Protein AF-A0A845X8A2-F1 (afdb_monomer_lite)

pLDDT: mean 71.6, std 13.45, range [38.12, 91.88]

Sequence (150 aa):
MSLTWPGAWEANNVANAMGTAIGSRVLSLRQALVLAGILEFVGAVFFSQRVVQHLASDITHAEQFADTPQVLALGMMAVLLASGIWIQMATLWGMPVSSTDAIVGTMESCALTLLNQRDLAKDNYSVSDSSCLSRVKNSAPRFKDDAELN

Secondary structure (DSSP, 8-state):
-----TTHHHHHHHHHHHHHHHHTTSS-HHHHHHHHHHHHHHHHHHHHHHHHHHHHHHTS-GGGGTT-HHHHHHHHHHHHHHHHHHHHHHHHTT----HHHHHHHHHHHHHHHHHHHHHHHHHHHHHHSSSHHHHHHHHS----------

Structure (mmCIF, N/CA/C/O backbone):
data_AF-A0A845X8A2-F1
#
_entry.id   AF-A0A845X8A2-F1
#
loop_
_atom_site.group_PDB
_atom_site.id
_atom_site.type_symbol
_atom_site.label_atom_id
_atom_site.label_alt_id
_atom_site.label_comp_id
_atom_site.label_asym_id
_atom_site.label_entity_id
_atom_site.label_seq_id
_atom_site.pdbx_PDB_ins_code
_atom_site.Cartn_x
_atom_site.Cartn_y
_atom_site.Cartn_z
_atom_site.occupancy
_atom_site.B_iso_or_equiv
_atom_site.auth_seq_id
_atom_site.auth_comp_id
_atom_site.auth_asym_id
_atom_site.auth_atom_id
_atom_site.pdbx_PDB_model_num
ATOM 1 N N . MET A 1 1 ? 36.961 -5.678 2.355 1.00 38.16 1 MET A N 1
ATOM 2 C CA . MET A 1 1 ? 36.075 -4.504 2.201 1.00 38.16 1 MET A CA 1
ATOM 3 C C . MET A 1 1 ? 35.435 -4.586 0.816 1.00 38.16 1 MET A C 1
ATOM 5 O O . MET A 1 1 ? 35.887 -3.937 -0.113 1.00 38.16 1 MET A O 1
ATOM 9 N N . SER A 1 2 ? 34.469 -5.492 0.643 1.00 38.12 2 SER A N 1
ATOM 10 C CA . SER A 1 2 ? 33.763 -5.720 -0.625 1.00 38.12 2 SER A CA 1
ATOM 11 C C . SER A 1 2 ? 32.385 -5.069 -0.540 1.00 38.12 2 SER A C 1
ATOM 13 O O . SER A 1 2 ? 31.451 -5.644 0.013 1.00 38.12 2 SER A O 1
ATOM 15 N N . LEU A 1 3 ? 32.294 -3.842 -1.052 1.00 49.69 3 LEU A N 1
ATOM 16 C CA . LEU A 1 3 ? 31.046 -3.132 -1.330 1.00 49.69 3 LEU A CA 1
ATOM 17 C C . LEU A 1 3 ? 30.336 -3.829 -2.500 1.00 49.69 3 LEU A C 1
ATOM 19 O O . LEU A 1 3 ? 30.477 -3.435 -3.655 1.00 49.69 3 LEU A O 1
ATOM 23 N N . THR A 1 4 ? 29.603 -4.903 -2.217 1.00 54.53 4 THR A N 1
ATOM 24 C CA . THR A 1 4 ? 28.633 -5.459 -3.164 1.00 54.53 4 THR A CA 1
ATOM 25 C C . THR A 1 4 ? 27.359 -4.631 -3.062 1.00 54.53 4 THR A C 1
ATOM 27 O O . THR A 1 4 ? 26.623 -4.701 -2.083 1.00 54.53 4 THR A O 1
ATOM 30 N N . TRP A 1 5 ? 27.174 -3.787 -4.068 1.00 49.78 5 TRP A N 1
ATOM 31 C CA . TRP A 1 5 ? 26.050 -2.885 -4.291 1.00 49.78 5 TRP A CA 1
ATOM 32 C C . TRP A 1 5 ? 24.689 -3.602 -4.123 1.00 49.78 5 TRP A C 1
ATOM 34 O O . TRP A 1 5 ? 24.434 -4.556 -4.861 1.00 49.78 5 TRP A O 1
ATOM 44 N N . PRO A 1 6 ? 23.797 -3.173 -3.205 1.00 55.53 6 PRO A N 1
ATOM 45 C CA . PRO A 1 6 ? 22.499 -3.830 -2.995 1.00 55.53 6 PRO A CA 1
ATOM 46 C C . PRO A 1 6 ? 21.512 -3.732 -4.176 1.00 55.53 6 PRO A C 1
ATOM 48 O O . PRO A 1 6 ? 20.533 -4.465 -4.204 1.00 55.53 6 PRO A O 1
ATOM 51 N N . GLY A 1 7 ? 21.754 -2.874 -5.175 1.00 56.84 7 GLY A N 1
ATOM 52 C CA . GLY A 1 7 ? 20.785 -2.586 -6.248 1.00 56.84 7 GLY A CA 1
ATOM 53 C C . GLY A 1 7 ? 20.919 -3.401 -7.544 1.00 56.84 7 GLY A C 1
ATOM 54 O O . GLY A 1 7 ? 20.165 -3.174 -8.487 1.00 56.84 7 GLY A O 1
ATOM 55 N N . ALA A 1 8 ? 21.886 -4.318 -7.654 1.00 55.31 8 ALA A N 1
ATOM 56 C CA . ALA A 1 8 ? 22.187 -4.961 -8.941 1.00 55.31 8 ALA A CA 1
ATOM 57 C C . ALA A 1 8 ? 21.123 -5.978 -9.407 1.00 55.31 8 ALA A C 1
ATOM 59 O O . ALA A 1 8 ? 20.979 -6.209 -10.607 1.00 55.31 8 ALA A O 1
ATOM 60 N N . TRP A 1 9 ? 20.376 -6.581 -8.480 1.00 55.69 9 TRP A N 1
ATOM 61 C CA . TRP A 1 9 ? 19.442 -7.670 -8.785 1.00 55.69 9 TRP A CA 1
ATOM 62 C C . TRP A 1 9 ? 18.116 -7.155 -9.364 1.00 55.69 9 TRP A C 1
ATOM 64 O O . TRP A 1 9 ? 17.634 -7.692 -10.357 1.00 55.69 9 TRP A O 1
ATOM 74 N N . GLU A 1 10 ? 17.573 -6.057 -8.831 1.00 55.06 10 GLU A N 1
ATOM 75 C CA . GLU A 1 10 ? 16.344 -5.444 -9.362 1.00 55.06 10 GLU A CA 1
ATOM 76 C C . GLU A 1 10 ? 16.552 -4.843 -10.758 1.00 55.06 10 GLU A C 1
ATOM 78 O O . GLU A 1 10 ? 15.725 -5.034 -11.653 1.00 55.06 10 GLU A O 1
ATOM 83 N N . ALA A 1 11 ? 17.697 -4.189 -10.983 1.00 55.34 11 ALA A N 1
ATOM 84 C CA . ALA A 1 11 ? 18.048 -3.651 -12.296 1.00 55.34 11 ALA A CA 1
ATOM 85 C C . ALA A 1 11 ? 18.214 -4.759 -13.353 1.00 55.34 11 ALA A C 1
ATOM 87 O O . ALA A 1 11 ? 17.850 -4.560 -14.513 1.00 55.34 11 ALA A O 1
ATOM 88 N N . ASN A 1 12 ? 18.726 -5.932 -12.961 1.00 61.50 12 ASN A N 1
ATOM 89 C CA . ASN A 1 12 ? 18.895 -7.081 -13.852 1.00 61.50 12 ASN A CA 1
ATOM 90 C C . ASN A 1 12 ? 17.540 -7.640 -14.315 1.00 61.50 12 ASN A C 1
ATOM 92 O O . ASN A 1 12 ? 17.335 -7.829 -15.514 1.00 61.50 12 ASN A O 1
ATOM 96 N N . ASN A 1 13 ? 16.582 -7.811 -13.398 1.00 65.81 13 ASN A N 1
ATOM 97 C CA . ASN A 1 13 ? 15.265 -8.359 -13.730 1.00 65.81 13 ASN A CA 1
ATOM 98 C C . ASN A 1 13 ? 14.468 -7.435 -14.668 1.00 65.81 13 ASN A C 1
ATOM 100 O O . ASN A 1 13 ? 13.875 -7.908 -15.640 1.00 65.81 13 ASN A O 1
ATOM 104 N N . VAL A 1 14 ? 14.504 -6.119 -14.432 1.00 54.69 14 VAL A N 1
ATOM 105 C CA . VAL A 1 14 ? 13.846 -5.124 -15.300 1.00 54.69 14 VAL A CA 1
ATOM 106 C C . VAL A 1 14 ? 14.537 -5.029 -16.667 1.00 54.69 14 VAL A C 1
ATOM 108 O O . VAL A 1 14 ? 13.860 -4.976 -17.699 1.00 54.69 14 VAL A O 1
ATOM 111 N N . ALA A 1 15 ? 15.874 -5.078 -16.707 1.00 61.72 15 ALA A N 1
ATOM 112 C CA . ALA A 1 15 ? 16.633 -5.085 -17.958 1.00 61.72 15 ALA A CA 1
ATOM 113 C C . ALA A 1 15 ? 16.406 -6.366 -18.778 1.00 61.72 15 ALA A C 1
ATOM 115 O O . ALA A 1 15 ? 16.337 -6.295 -20.003 1.00 61.72 15 ALA A O 1
ATOM 116 N N . ASN A 1 16 ? 16.237 -7.521 -18.133 1.00 67.88 16 ASN A N 1
ATOM 117 C CA . ASN A 1 16 ? 15.946 -8.785 -18.811 1.00 67.88 16 ASN A CA 1
ATOM 118 C C . ASN A 1 16 ? 14.508 -8.825 -19.370 1.00 67.88 16 ASN A C 1
ATOM 120 O O . ASN A 1 16 ? 14.288 -9.324 -20.472 1.00 67.88 16 ASN A O 1
ATOM 124 N N . ALA A 1 17 ? 13.532 -8.247 -18.656 1.00 66.19 17 ALA A N 1
ATOM 125 C CA . ALA A 1 17 ? 12.126 -8.236 -19.074 1.00 66.19 17 ALA A CA 1
ATOM 126 C C . ALA A 1 17 ? 11.791 -7.173 -20.143 1.00 66.19 17 ALA A C 1
ATOM 128 O O . ALA A 1 17 ? 10.965 -7.430 -21.016 1.00 66.19 17 ALA A O 1
ATOM 129 N N . MET A 1 18 ? 12.419 -5.989 -20.105 1.00 62.28 18 MET A N 1
ATOM 130 C CA . MET A 1 18 ? 12.134 -4.887 -21.048 1.00 62.28 18 MET A CA 1
ATOM 131 C C . MET A 1 18 ? 13.284 -4.547 -22.011 1.00 62.28 18 MET A C 1
ATOM 133 O O . MET A 1 18 ? 13.099 -3.760 -22.945 1.00 62.28 18 MET A O 1
ATOM 137 N N . GLY A 1 19 ? 14.464 -5.152 -21.848 1.00 60.56 19 GLY A N 1
ATOM 138 C CA . GLY A 1 19 ? 15.648 -4.855 -22.661 1.00 60.56 19 GLY A CA 1
ATOM 139 C C . GLY A 1 19 ? 15.512 -5.226 -24.137 1.00 60.56 19 GLY A C 1
ATOM 140 O O . GLY A 1 19 ? 16.072 -4.537 -24.985 1.00 60.56 19 GLY A O 1
ATOM 141 N N . THR A 1 20 ? 14.722 -6.243 -24.484 1.00 67.75 20 THR A N 1
ATOM 142 C CA . THR A 1 20 ? 14.472 -6.628 -25.887 1.00 67.75 20 THR A CA 1
ATOM 143 C C . THR A 1 20 ? 13.542 -5.646 -26.609 1.00 67.75 20 THR A C 1
ATOM 145 O O . THR A 1 20 ? 13.778 -5.328 -27.776 1.00 67.75 20 THR A O 1
ATOM 148 N N . ALA A 1 21 ? 12.531 -5.097 -25.926 1.00 60.56 21 ALA A N 1
ATOM 149 C CA . ALA A 1 21 ? 11.581 -4.137 -26.504 1.00 60.56 21 ALA A CA 1
ATOM 150 C C . ALA A 1 21 ? 12.185 -2.730 -26.686 1.00 60.56 21 ALA A C 1
ATOM 152 O O . ALA A 1 21 ? 11.924 -2.064 -27.689 1.00 60.56 21 ALA A O 1
ATOM 153 N N . ILE A 1 22 ? 13.033 -2.296 -25.746 1.00 65.25 22 ILE A N 1
ATOM 154 C CA . ILE A 1 22 ? 13.699 -0.982 -25.790 1.00 65.25 22 ILE A CA 1
ATOM 155 C C . ILE A 1 22 ? 15.012 -1.066 -26.597 1.00 65.25 22 ILE A C 1
ATOM 157 O O . ILE A 1 22 ? 15.342 -0.158 -27.361 1.00 65.25 22 ILE A O 1
ATOM 161 N N . GLY A 1 23 ? 15.744 -2.182 -26.493 1.00 62.38 23 GLY A N 1
ATOM 162 C CA . GLY A 1 23 ? 17.017 -2.419 -27.186 1.00 62.38 23 GLY A CA 1
ATOM 163 C C . GLY A 1 23 ? 16.883 -2.684 -28.688 1.00 62.38 23 GLY A C 1
ATOM 164 O O . GLY A 1 23 ? 17.784 -2.335 -29.447 1.00 62.38 23 GLY A O 1
ATOM 165 N N . SER A 1 24 ? 15.739 -3.204 -29.148 1.00 73.19 24 SER A N 1
ATOM 166 C CA . SER A 1 24 ? 15.424 -3.338 -30.583 1.00 73.19 24 SER A CA 1
ATOM 167 C C . SER A 1 24 ? 15.013 -2.018 -31.253 1.00 73.19 24 SER A C 1
ATOM 169 O O . SER A 1 24 ? 14.744 -2.006 -32.453 1.00 73.19 24 SER A O 1
ATOM 171 N N . ARG A 1 25 ? 14.954 -0.902 -30.502 1.00 59.53 25 ARG A N 1
ATOM 172 C CA . ARG A 1 25 ? 14.421 0.407 -30.940 1.00 59.53 25 ARG A CA 1
ATOM 173 C C . ARG A 1 25 ? 12.983 0.356 -31.479 1.00 59.53 25 ARG A C 1
ATOM 175 O O . ARG A 1 25 ? 12.547 1.314 -32.111 1.00 59.53 25 ARG A O 1
ATOM 182 N N . VAL A 1 26 ? 12.236 -0.718 -31.213 1.00 70.00 26 VAL A N 1
ATOM 183 C CA . VAL A 1 26 ? 10.816 -0.832 -31.582 1.00 70.00 26 VAL A CA 1
ATOM 184 C C . VAL A 1 26 ? 9.965 0.179 -30.802 1.00 70.00 26 VAL A C 1
ATOM 186 O O . VAL A 1 26 ? 9.001 0.711 -31.346 1.00 70.00 26 VAL A O 1
ATOM 189 N N . LEU A 1 27 ? 10.354 0.500 -29.561 1.00 62.81 27 LEU A N 1
ATOM 190 C CA . LEU A 1 27 ? 9.734 1.533 -28.725 1.00 62.81 27 LEU A CA 1
ATOM 191 C C . LEU A 1 27 ? 10.789 2.490 -28.154 1.00 62.81 27 LEU A C 1
ATOM 193 O O . LEU A 1 27 ? 11.803 2.068 -27.597 1.00 62.81 27 LEU A O 1
ATOM 197 N N . SER A 1 28 ? 10.541 3.799 -28.260 1.00 76.25 28 SER A N 1
ATOM 198 C CA . SER A 1 28 ? 11.369 4.826 -27.611 1.00 76.25 28 SER A CA 1
ATOM 199 C C . SER A 1 28 ? 11.150 4.823 -26.092 1.00 76.25 28 SER A C 1
ATOM 201 O O . SER A 1 28 ? 10.051 4.531 -25.625 1.00 76.25 28 SER A O 1
ATOM 203 N N . LEU A 1 29 ? 12.162 5.218 -25.306 1.00 75.38 29 LEU A N 1
ATOM 204 C CA . LEU A 1 29 ? 12.086 5.281 -23.835 1.00 75.38 29 LEU A CA 1
ATOM 205 C C . LEU A 1 29 ? 10.864 6.076 -23.338 1.00 75.38 29 LEU A C 1
ATOM 207 O O . LEU A 1 29 ? 10.222 5.702 -22.361 1.00 75.38 29 LEU A O 1
ATOM 211 N N . ARG A 1 30 ? 10.504 7.154 -24.048 1.00 77.81 30 ARG A N 1
ATOM 212 C CA . ARG A 1 30 ? 9.329 7.975 -23.716 1.00 77.81 30 ARG A CA 1
ATOM 213 C C . ARG A 1 30 ? 8.019 7.239 -23.993 1.00 77.81 30 ARG A C 1
ATOM 215 O O . ARG A 1 30 ? 7.078 7.373 -23.223 1.00 77.81 30 ARG A O 1
ATOM 222 N N . GLN A 1 31 ? 7.959 6.457 -25.071 1.00 80.88 31 GLN A N 1
ATOM 223 C CA . GLN A 1 31 ? 6.776 5.662 -25.410 1.00 80.88 31 GLN A CA 1
ATOM 224 C C . GLN A 1 31 ? 6.614 4.475 -24.459 1.00 80.88 31 GLN A C 1
ATOM 226 O O . GLN A 1 31 ? 5.498 4.190 -24.037 1.00 80.88 31 GLN A O 1
ATOM 231 N N . ALA A 1 32 ? 7.722 3.834 -24.077 1.00 79.38 32 ALA A N 1
ATOM 232 C CA . ALA A 1 32 ? 7.725 2.759 -23.094 1.00 79.38 32 ALA A CA 1
ATOM 233 C C . ALA A 1 32 ? 7.207 3.239 -21.728 1.00 79.38 32 ALA A C 1
ATOM 235 O O . ALA A 1 32 ? 6.371 2.563 -21.142 1.00 79.38 32 ALA A O 1
ATOM 236 N N . LEU A 1 33 ? 7.613 4.431 -21.264 1.00 81.44 33 LEU A N 1
ATOM 237 C CA . LEU A 1 33 ? 7.103 5.014 -20.013 1.00 81.44 33 LEU A CA 1
ATOM 238 C C . LEU A 1 33 ? 5.594 5.288 -20.058 1.00 81.44 33 LEU A C 1
ATOM 240 O O . LEU A 1 33 ? 4.881 4.978 -19.108 1.00 81.44 33 LEU A O 1
ATOM 244 N N . VAL A 1 34 ? 5.104 5.869 -21.159 1.00 85.50 34 VAL A N 1
ATOM 245 C CA . VAL A 1 34 ? 3.672 6.174 -21.321 1.00 85.50 34 VAL A CA 1
ATOM 246 C C . VAL A 1 34 ? 2.851 4.887 -21.382 1.00 85.50 34 VAL A C 1
ATOM 248 O O . VAL A 1 34 ? 1.818 4.789 -20.725 1.00 85.50 34 VAL A O 1
ATOM 251 N N . LEU A 1 35 ? 3.322 3.882 -22.125 1.00 84.00 35 LEU A N 1
ATOM 252 C CA . LEU A 1 35 ? 2.651 2.590 -22.223 1.00 84.00 35 LEU A CA 1
ATOM 253 C C . LEU A 1 35 ? 2.659 1.847 -20.883 1.00 84.00 35 LEU A C 1
ATOM 255 O O . LEU A 1 35 ? 1.622 1.320 -20.493 1.00 84.00 35 LEU A O 1
ATOM 259 N N . ALA A 1 36 ? 3.787 1.853 -20.165 1.00 83.00 36 ALA A N 1
ATOM 260 C CA . ALA A 1 36 ? 3.893 1.288 -18.824 1.00 83.00 36 ALA A CA 1
ATOM 261 C C . ALA A 1 36 ? 2.914 1.964 -17.859 1.00 83.00 36 ALA A C 1
ATOM 263 O O . ALA A 1 36 ? 2.178 1.267 -17.177 1.00 83.00 36 ALA A O 1
ATOM 264 N N . GLY A 1 37 ? 2.817 3.298 -17.868 1.00 84.06 37 GLY A N 1
ATOM 265 C CA . GLY A 1 37 ? 1.855 4.020 -17.031 1.00 84.06 37 GLY A CA 1
ATOM 266 C C . GLY A 1 37 ? 0.395 3.661 -17.330 1.00 84.06 37 GLY A C 1
ATOM 267 O O . GLY A 1 37 ? -0.396 3.486 -16.406 1.00 84.06 37 GLY A O 1
ATOM 268 N N . ILE A 1 38 ? 0.031 3.498 -18.608 1.00 89.81 38 ILE A N 1
ATOM 269 C CA . ILE A 1 38 ? -1.320 3.055 -18.993 1.00 89.81 38 ILE A CA 1
ATOM 270 C C . ILE A 1 38 ? -1.566 1.620 -18.522 1.00 89.81 38 ILE A C 1
ATOM 272 O O . ILE A 1 38 ? -2.621 1.339 -17.959 1.00 89.81 38 ILE A O 1
ATOM 276 N N . LEU A 1 39 ? -0.607 0.716 -18.736 1.00 86.38 39 LEU A N 1
ATOM 277 C CA . LEU A 1 39 ? -0.733 -0.685 -18.337 1.00 86.38 39 LEU A CA 1
ATOM 278 C C . LEU A 1 39 ? -0.838 -0.833 -16.813 1.00 86.38 39 LEU A C 1
ATOM 280 O O . LEU A 1 39 ? -1.671 -1.598 -16.337 1.00 86.38 39 LEU A O 1
ATOM 284 N N . GLU A 1 40 ? -0.045 -0.062 -16.068 1.00 85.44 40 GLU A N 1
ATOM 285 C CA . GLU A 1 40 ? -0.054 0.007 -14.604 1.00 85.44 40 GLU A CA 1
ATOM 286 C C . GLU A 1 40 ? -1.410 0.506 -14.093 1.00 85.44 40 GLU A C 1
ATOM 288 O O . GLU A 1 40 ? -2.018 -0.101 -13.214 1.00 85.44 40 GLU A O 1
ATOM 293 N N . PHE A 1 41 ? -1.935 1.579 -14.694 1.00 88.00 41 PHE A N 1
ATOM 294 C CA . PHE A 1 41 ? -3.234 2.137 -14.329 1.00 88.00 41 PHE A CA 1
ATOM 295 C C . PHE A 1 41 ? -4.377 1.158 -14.612 1.00 88.00 41 PHE A C 1
ATOM 297 O O . PHE A 1 41 ? -5.234 0.930 -13.758 1.00 88.00 41 PHE A O 1
ATOM 304 N N . VAL A 1 42 ? -4.374 0.539 -15.795 1.00 91.31 42 VAL A N 1
ATOM 305 C CA . VAL A 1 42 ? -5.348 -0.496 -16.160 1.00 91.31 42 VAL A CA 1
ATOM 306 C C . VAL A 1 42 ? -5.239 -1.671 -15.184 1.00 91.31 42 VAL A C 1
ATOM 308 O O . VAL A 1 42 ? -6.246 -2.090 -14.616 1.00 91.31 42 VAL A O 1
ATOM 311 N N . GLY A 1 43 ? -4.028 -2.152 -14.900 1.00 83.69 43 GLY A N 1
ATOM 312 C CA . GLY A 1 43 ? -3.784 -3.203 -13.914 1.00 83.69 43 GLY A CA 1
ATOM 313 C C . GLY A 1 43 ? -4.356 -2.859 -12.537 1.00 83.69 43 GLY A C 1
ATOM 314 O O . GLY A 1 43 ? -5.119 -3.642 -11.973 1.00 83.69 43 GLY A O 1
ATOM 315 N N . ALA A 1 44 ? -4.081 -1.661 -12.026 1.00 84.12 44 ALA A N 1
ATOM 316 C CA . ALA A 1 44 ? -4.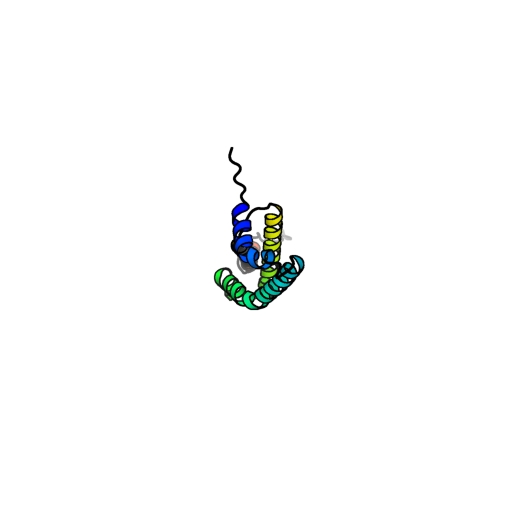586 -1.209 -10.733 1.00 84.12 44 ALA A CA 1
ATOM 317 C C . ALA A 1 44 ? -6.124 -1.160 -10.686 1.00 84.12 44 ALA A C 1
ATOM 319 O O . ALA A 1 44 ? -6.731 -1.630 -9.720 1.00 84.12 44 ALA A O 1
ATOM 320 N N . VAL A 1 45 ? -6.781 -0.657 -11.736 1.00 87.38 45 VAL A N 1
ATOM 321 C CA . VAL A 1 45 ? -8.251 -0.572 -11.784 1.00 87.38 45 VAL A CA 1
ATOM 322 C C . VAL A 1 45 ? -8.895 -1.961 -11.816 1.00 87.38 45 VAL A C 1
ATOM 324 O O . VAL A 1 45 ? -9.868 -2.194 -11.102 1.00 87.38 45 VAL A O 1
ATOM 327 N N . PHE A 1 46 ? -8.347 -2.902 -12.590 1.00 86.75 46 PHE A N 1
ATOM 328 C CA . PHE A 1 46 ? -8.938 -4.238 -12.739 1.00 86.75 46 PHE A CA 1
ATOM 329 C C . PHE A 1 46 ? -8.576 -5.214 -11.606 1.00 86.75 46 PHE A C 1
ATOM 331 O O . PHE A 1 46 ? -9.398 -6.061 -11.250 1.00 86.75 46 PHE A O 1
ATOM 338 N N . PHE A 1 47 ? -7.374 -5.123 -11.029 1.00 82.75 47 PHE A N 1
ATOM 339 C CA . PHE A 1 47 ? -6.879 -6.094 -10.041 1.00 82.75 47 PHE A CA 1
ATOM 340 C C . PHE A 1 47 ? -6.987 -5.633 -8.579 1.00 82.75 47 PHE A C 1
ATOM 342 O O . PHE A 1 47 ? -6.900 -6.475 -7.683 1.00 82.75 47 PHE A O 1
ATOM 349 N N . SER A 1 48 ? -7.243 -4.347 -8.306 1.00 79.75 48 SER A N 1
ATOM 350 C CA . SER A 1 48 ? -7.322 -3.821 -6.928 1.00 79.75 48 SER A CA 1
ATOM 351 C C . SER A 1 48 ? -8.388 -4.502 -6.068 1.00 79.75 48 SER A C 1
ATOM 353 O O . SER A 1 48 ? -8.138 -4.777 -4.896 1.00 79.75 48 SER A O 1
ATOM 355 N N . GLN A 1 49 ? -9.555 -4.830 -6.635 1.00 80.25 49 GLN A N 1
ATOM 356 C CA . GLN A 1 49 ? -10.688 -5.353 -5.863 1.00 80.25 49 GLN A CA 1
ATOM 357 C C . GLN A 1 49 ? -10.357 -6.641 -5.099 1.00 80.25 49 GLN A C 1
ATOM 359 O O . GLN A 1 49 ? -10.707 -6.756 -3.928 1.00 80.25 49 GLN A O 1
ATOM 364 N N . ARG A 1 50 ? -9.658 -7.598 -5.725 1.00 81.25 50 ARG A N 1
ATOM 365 C CA . ARG A 1 50 ? -9.337 -8.888 -5.084 1.00 81.25 50 ARG A CA 1
ATOM 366 C C . ARG A 1 50 ? -8.304 -8.735 -3.974 1.00 81.25 50 ARG A C 1
ATOM 368 O O . ARG A 1 50 ? -8.438 -9.359 -2.930 1.00 81.25 50 ARG A O 1
ATOM 375 N N . VAL A 1 51 ? -7.292 -7.895 -4.192 1.00 78.31 51 VAL A N 1
ATOM 376 C CA . VAL A 1 51 ? -6.230 -7.658 -3.204 1.00 78.31 51 VAL A CA 1
ATOM 377 C C . VAL A 1 51 ? -6.802 -6.952 -1.978 1.00 78.31 51 VAL A C 1
ATOM 379 O O . VAL A 1 51 ? -6.563 -7.383 -0.856 1.00 78.31 51 VAL A O 1
ATOM 382 N N . VAL A 1 52 ? -7.631 -5.926 -2.184 1.00 76.56 52 VAL A N 1
ATOM 383 C CA . VAL A 1 52 ? -8.281 -5.201 -1.083 1.00 76.56 52 VAL A CA 1
ATOM 384 C C . VAL A 1 52 ? -9.246 -6.106 -0.317 1.00 76.56 52 VAL A C 1
ATOM 386 O O . VAL A 1 52 ? -9.267 -6.050 0.907 1.00 76.56 52 VAL A O 1
ATOM 389 N N . GLN A 1 53 ? -10.006 -6.968 -1.002 1.00 76.31 53 GLN A N 1
ATOM 390 C CA . GLN A 1 53 ? -10.902 -7.926 -0.344 1.00 76.31 53 GLN A CA 1
ATOM 391 C C . GLN A 1 53 ? -10.142 -8.916 0.541 1.00 76.31 53 GLN A C 1
ATOM 393 O O . GLN A 1 53 ? -10.555 -9.121 1.678 1.00 76.31 53 GLN A O 1
ATOM 398 N N . HIS A 1 54 ? -9.029 -9.475 0.058 1.00 76.25 54 HIS A N 1
ATOM 399 C CA . HIS A 1 54 ? -8.210 -10.395 0.849 1.00 76.25 54 HIS A CA 1
ATOM 400 C C . HIS A 1 54 ? -7.562 -9.713 2.058 1.00 76.25 54 HIS A C 1
ATOM 402 O O . HIS A 1 54 ? -7.623 -10.246 3.161 1.00 76.25 54 HIS A O 1
ATOM 408 N N . LEU A 1 55 ? -7.014 -8.507 1.883 1.00 75.56 55 LEU A N 1
ATOM 409 C CA . LEU A 1 55 ? -6.423 -7.743 2.988 1.00 75.56 55 LEU A CA 1
ATOM 410 C C . LEU A 1 55 ? -7.475 -7.349 4.036 1.00 75.56 55 LEU A C 1
ATOM 412 O O . LEU A 1 55 ? -7.237 -7.467 5.238 1.00 75.56 55 LEU A O 1
ATOM 416 N N . ALA A 1 56 ? -8.657 -6.915 3.588 1.00 69.50 56 ALA A N 1
ATOM 417 C CA . ALA A 1 56 ? -9.751 -6.518 4.468 1.00 69.50 56 ALA A CA 1
ATOM 418 C C . ALA A 1 56 ? -10.366 -7.698 5.230 1.00 69.50 56 ALA A C 1
ATOM 420 O O . ALA A 1 56 ? -10.802 -7.498 6.360 1.00 69.50 56 ALA A O 1
ATOM 421 N N . SER A 1 57 ? -10.409 -8.901 4.645 1.00 69.94 57 SER A N 1
ATOM 422 C CA . SER A 1 57 ? -10.951 -10.087 5.317 1.00 69.94 57 SER A CA 1
ATOM 423 C C . SER A 1 57 ? -9.980 -10.729 6.307 1.00 69.94 57 SER A C 1
ATOM 425 O O . SER A 1 57 ? -10.432 -11.215 7.338 1.00 69.94 57 SER A O 1
ATOM 427 N N . ASP A 1 58 ? -8.674 -10.746 6.008 1.00 68.44 58 ASP A N 1
ATOM 428 C CA . ASP A 1 58 ? -7.682 -11.441 6.848 1.00 68.44 58 ASP A CA 1
ATOM 429 C C . ASP A 1 58 ? -7.302 -10.651 8.107 1.00 68.44 58 ASP A C 1
ATOM 431 O O . ASP A 1 58 ? -7.120 -11.234 9.175 1.00 68.44 58 AS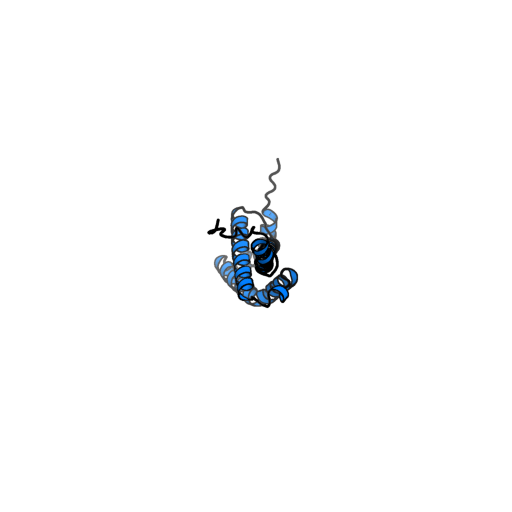P A O 1
ATOM 435 N N . ILE A 1 59 ? -7.162 -9.325 8.002 1.00 66.12 59 ILE A N 1
ATOM 436 C CA . ILE A 1 59 ? -6.516 -8.526 9.060 1.00 66.12 59 ILE A CA 1
ATOM 437 C C . ILE A 1 59 ? -7.551 -7.850 9.962 1.00 66.12 59 ILE A C 1
ATOM 439 O O . ILE A 1 59 ? -7.422 -7.824 11.186 1.00 66.12 59 ILE A O 1
ATOM 443 N N . THR A 1 60 ? -8.617 -7.319 9.371 1.00 62.19 60 THR A N 1
ATOM 444 C CA . THR A 1 60 ? -9.744 -6.763 10.117 1.00 62.19 60 THR A CA 1
ATOM 445 C C . THR A 1 60 ? -10.855 -7.794 10.118 1.00 62.19 60 THR A C 1
ATOM 447 O O . THR A 1 60 ? -11.399 -8.092 9.064 1.00 62.19 60 THR A O 1
ATOM 450 N N . HIS A 1 61 ? -11.242 -8.328 11.280 1.00 63.38 61 HIS A N 1
ATOM 451 C CA . HIS A 1 61 ? -12.503 -9.066 11.386 1.00 63.38 61 HIS A CA 1
ATOM 452 C C . HIS A 1 61 ? -13.630 -8.071 11.074 1.00 63.38 61 HIS A C 1
ATOM 454 O O . HIS A 1 61 ? -14.127 -7.392 11.971 1.00 63.38 61 HIS A O 1
ATOM 460 N N . ALA A 1 62 ? -13.961 -7.911 9.789 1.00 58.44 62 ALA A N 1
ATOM 461 C CA . ALA A 1 62 ? -14.802 -6.834 9.272 1.00 58.44 62 ALA A CA 1
ATOM 462 C C . ALA A 1 62 ? -16.196 -6.835 9.917 1.00 58.44 62 ALA A C 1
ATOM 464 O O . ALA A 1 62 ? -16.821 -5.785 10.048 1.00 58.44 62 ALA A O 1
ATOM 465 N N . GLU A 1 63 ? -16.634 -7.994 10.418 1.00 62.44 63 GLU A N 1
ATOM 466 C CA . GLU A 1 63 ? -17.855 -8.150 11.208 1.00 62.44 63 GLU A CA 1
ATOM 467 C C . GLU A 1 63 ? -17.860 -7.301 12.490 1.00 62.44 63 GLU A C 1
ATOM 469 O O . GLU A 1 63 ? -18.902 -6.794 12.891 1.00 62.44 63 GLU A O 1
ATOM 474 N N . GLN A 1 64 ? -16.698 -7.059 13.106 1.00 62.28 64 GLN A N 1
ATOM 475 C CA . GLN A 1 64 ? -16.579 -6.250 14.327 1.00 62.28 64 GLN A CA 1
ATOM 476 C C . GLN A 1 64 ? -16.717 -4.737 14.071 1.00 62.28 64 GLN A C 1
ATOM 478 O O . GLN A 1 64 ? -16.884 -3.963 15.019 1.00 62.28 64 GLN A O 1
ATOM 483 N N . PHE A 1 65 ? -16.652 -4.315 12.803 1.00 62.03 65 PHE A N 1
ATOM 484 C CA . PHE A 1 65 ? -16.774 -2.923 12.357 1.00 62.03 65 PHE A CA 1
ATOM 485 C C . PHE A 1 65 ? -18.035 -2.674 11.511 1.00 62.03 65 PHE A C 1
ATOM 487 O O . PHE A 1 65 ? -18.189 -1.585 10.955 1.00 62.03 65 PHE A O 1
ATOM 494 N N . ALA A 1 66 ? -18.956 -3.644 11.441 1.00 62.34 66 ALA A N 1
ATOM 495 C CA . ALA A 1 66 ? -20.201 -3.537 10.678 1.00 62.34 66 ALA A CA 1
ATOM 496 C C . ALA A 1 66 ? -21.082 -2.350 11.121 1.00 62.34 66 ALA A C 1
ATOM 498 O O . ALA A 1 66 ? -21.753 -1.739 10.292 1.00 62.34 66 ALA A O 1
ATOM 499 N N . ASP A 1 67 ? -21.021 -1.980 12.405 1.00 66.94 67 ASP A N 1
ATOM 500 C CA . ASP A 1 67 ? -21.797 -0.870 12.972 1.00 66.94 67 ASP A CA 1
ATOM 501 C C . ASP A 1 67 ? -21.242 0.523 12.608 1.00 66.94 67 ASP A C 1
ATOM 503 O O . ASP A 1 67 ? -21.964 1.516 12.690 1.00 66.94 67 ASP A O 1
ATOM 507 N N . THR A 1 68 ? -19.964 0.632 12.214 1.00 70.50 68 THR A N 1
ATOM 508 C CA . THR A 1 68 ? -19.289 1.921 11.952 1.00 70.50 68 THR A CA 1
ATOM 509 C C . THR A 1 68 ? -18.420 1.899 10.684 1.00 70.50 68 THR A C 1
ATOM 511 O O . THR A 1 68 ? -17.206 2.138 10.731 1.00 70.50 68 THR A O 1
ATOM 514 N N . PRO A 1 69 ? -19.027 1.708 9.496 1.00 73.94 69 PRO A N 1
ATOM 515 C CA . PRO A 1 69 ? -18.291 1.588 8.235 1.00 73.94 69 PRO A CA 1
ATOM 516 C C . PRO A 1 69 ? -17.493 2.850 7.865 1.00 73.94 69 PRO A C 1
ATOM 518 O O . PRO A 1 69 ? -16.480 2.755 7.172 1.00 73.94 69 PRO A O 1
ATOM 521 N N . GLN A 1 70 ? -17.896 4.038 8.341 1.00 78.31 70 GLN A N 1
ATOM 522 C CA . GLN A 1 70 ? -17.166 5.280 8.053 1.00 78.31 70 GLN A CA 1
ATOM 523 C C . GLN A 1 70 ? -15.777 5.312 8.708 1.00 78.31 70 GLN A C 1
ATOM 525 O O . GLN A 1 70 ? -14.833 5.837 8.118 1.00 78.31 70 GLN A O 1
ATOM 530 N N . VAL A 1 71 ? -15.638 4.738 9.908 1.00 78.75 71 VAL A N 1
ATOM 531 C CA . VAL A 1 71 ? -14.362 4.707 10.641 1.00 78.75 71 VAL A CA 1
ATOM 532 C C . VAL A 1 71 ? -13.389 3.746 9.961 1.00 78.75 71 VAL A C 1
ATOM 534 O O . VAL A 1 71 ? -12.216 4.077 9.793 1.00 78.75 71 VAL A O 1
ATOM 537 N N . LEU A 1 72 ? -13.892 2.600 9.489 1.00 78.25 72 LEU A N 1
ATOM 538 C CA . LEU A 1 72 ? -13.114 1.644 8.701 1.00 78.25 72 LEU A CA 1
ATOM 539 C C . LEU A 1 72 ? -12.608 2.283 7.398 1.00 78.25 72 LEU A C 1
ATOM 541 O O . LEU A 1 72 ? -11.423 2.190 7.090 1.00 78.25 72 LEU A O 1
ATOM 545 N N . ALA A 1 73 ? -13.477 2.976 6.656 1.00 82.50 73 ALA A N 1
ATOM 546 C CA . ALA A 1 73 ? -13.101 3.628 5.401 1.00 82.50 73 ALA A CA 1
ATOM 547 C C . ALA A 1 73 ? -12.013 4.698 5.602 1.00 82.50 73 ALA A C 1
ATOM 549 O O . ALA A 1 73 ? -11.046 4.751 4.839 1.00 82.50 73 ALA A O 1
ATOM 550 N N . LEU A 1 74 ? -12.130 5.515 6.655 1.00 84.50 74 LEU A N 1
ATOM 551 C CA . LEU A 1 74 ? -11.108 6.504 7.003 1.00 84.50 74 LEU A CA 1
ATOM 552 C C . LEU A 1 74 ? -9.785 5.836 7.420 1.00 84.50 74 LEU A C 1
ATOM 554 O O . LEU A 1 74 ? -8.715 6.307 7.032 1.00 84.50 74 LEU A O 1
ATOM 558 N N . GLY A 1 75 ? -9.853 4.718 8.151 1.00 85.75 75 GLY A N 1
ATOM 559 C CA . GLY A 1 75 ? -8.690 3.906 8.515 1.00 85.75 75 GLY A CA 1
ATOM 560 C C . GLY A 1 75 ? -7.948 3.368 7.291 1.00 85.75 75 GLY A C 1
ATOM 561 O O . GLY A 1 75 ? -6.739 3.553 7.179 1.00 85.75 75 GLY A O 1
ATOM 562 N N . MET A 1 76 ? -8.666 2.804 6.316 1.00 84.56 76 MET A N 1
ATOM 563 C CA . MET A 1 76 ? -8.055 2.295 5.079 1.00 84.56 76 MET A CA 1
ATOM 564 C C . MET A 1 76 ? -7.411 3.408 4.240 1.00 84.56 76 MET A C 1
ATOM 566 O O . MET A 1 76 ? -6.335 3.213 3.675 1.00 84.56 76 MET A O 1
ATOM 570 N N . MET A 1 77 ? -8.010 4.603 4.203 1.00 87.19 77 MET A N 1
ATOM 571 C CA . MET A 1 77 ? -7.395 5.773 3.561 1.00 87.19 77 MET A CA 1
ATOM 572 C C . MET A 1 77 ? -6.084 6.177 4.251 1.00 87.19 77 MET A C 1
ATOM 574 O O . MET A 1 77 ? -5.100 6.484 3.576 1.00 87.19 77 MET A O 1
ATOM 578 N N . ALA A 1 78 ? -6.042 6.140 5.586 1.00 88.81 78 ALA A N 1
ATOM 579 C CA . ALA A 1 78 ? -4.829 6.423 6.349 1.00 88.81 78 ALA A CA 1
ATOM 580 C C . ALA A 1 78 ? -3.731 5.371 6.111 1.00 88.81 78 ALA A C 1
ATOM 582 O O . ALA A 1 78 ? -2.567 5.740 5.955 1.00 88.81 78 ALA A O 1
ATOM 583 N N . VAL A 1 79 ? -4.095 4.086 6.013 1.00 88.94 79 VAL A N 1
ATOM 584 C CA . VAL A 1 79 ? -3.167 2.985 5.685 1.00 88.94 79 VAL A CA 1
ATOM 585 C C . VAL A 1 79 ? -2.510 3.208 4.321 1.00 88.94 79 VAL A C 1
ATOM 587 O O . VAL A 1 79 ? -1.286 3.128 4.212 1.00 88.94 79 VAL A O 1
ATOM 590 N N . LEU A 1 80 ? -3.291 3.561 3.294 1.00 87.31 80 LEU A N 1
ATOM 591 C CA . LEU A 1 80 ? -2.766 3.828 1.949 1.00 87.31 80 LEU A CA 1
ATOM 592 C C . LEU A 1 80 ? -1.790 5.011 1.927 1.00 87.31 80 LEU A C 1
ATOM 594 O O . LEU A 1 80 ? -0.736 4.930 1.296 1.00 87.31 80 LEU A O 1
ATOM 598 N N . LEU A 1 81 ? -2.111 6.095 2.640 1.00 91.19 81 LEU A N 1
ATOM 599 C CA . LEU A 1 81 ? -1.226 7.258 2.736 1.00 91.19 81 LEU A CA 1
ATOM 600 C C . LEU A 1 81 ? 0.065 6.927 3.494 1.00 91.19 81 LEU A C 1
ATOM 602 O O . LEU A 1 81 ? 1.1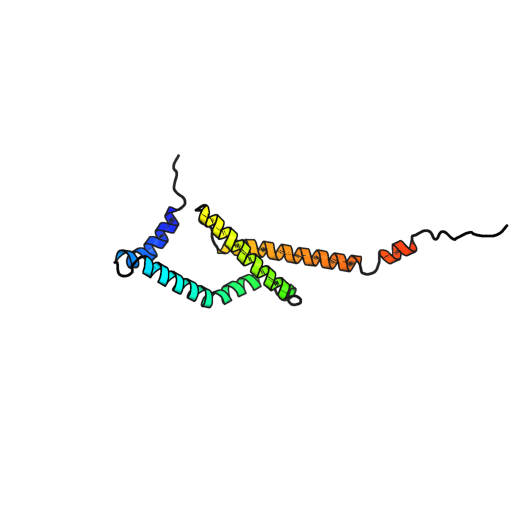48 7.278 3.028 1.00 91.19 81 LEU A O 1
ATOM 606 N N . ALA A 1 82 ? -0.028 6.227 4.627 1.00 91.81 82 ALA A N 1
ATOM 607 C CA . ALA A 1 82 ? 1.133 5.850 5.430 1.00 91.81 82 ALA A CA 1
ATOM 608 C C . ALA A 1 82 ? 2.075 4.903 4.669 1.00 91.81 82 ALA A C 1
ATOM 610 O O . ALA A 1 82 ? 3.283 5.143 4.622 1.00 91.81 82 ALA A O 1
ATOM 611 N N . SER A 1 83 ? 1.523 3.872 4.023 1.00 90.81 83 SER A N 1
ATOM 612 C CA . SER A 1 83 ? 2.293 2.934 3.200 1.00 90.81 83 SER A CA 1
ATOM 613 C C . SER A 1 83 ? 2.926 3.632 1.993 1.00 90.81 83 SER A C 1
ATOM 615 O O . SER A 1 83 ? 4.115 3.458 1.728 1.00 90.81 83 SER A O 1
ATOM 617 N N . GLY A 1 84 ? 2.178 4.509 1.313 1.00 88.44 84 GLY A N 1
ATOM 618 C CA . GLY A 1 84 ? 2.692 5.297 0.193 1.00 88.44 84 GLY A CA 1
ATOM 619 C C . GLY A 1 84 ? 3.858 6.204 0.591 1.00 88.44 84 GLY A C 1
ATOM 620 O O . GLY A 1 84 ? 4.885 6.214 -0.085 1.00 88.44 84 GLY A O 1
ATOM 621 N N . ILE A 1 85 ? 3.746 6.913 1.719 1.00 91.88 85 ILE A N 1
ATOM 622 C CA . ILE A 1 85 ? 4.833 7.750 2.253 1.00 91.88 85 ILE A CA 1
ATOM 623 C C . ILE A 1 85 ? 6.052 6.887 2.606 1.00 91.88 85 ILE A C 1
ATOM 625 O O . ILE A 1 85 ? 7.177 7.254 2.267 1.00 91.88 85 ILE A O 1
ATOM 629 N N . TRP A 1 86 ? 5.844 5.727 3.236 1.00 88.31 86 TRP A N 1
ATOM 630 C CA . TRP A 1 86 ? 6.923 4.803 3.590 1.00 88.31 86 TRP A CA 1
ATOM 631 C C . TRP A 1 86 ? 7.679 4.285 2.363 1.00 88.31 86 TRP A C 1
ATOM 633 O O . TRP A 1 86 ? 8.904 4.389 2.304 1.00 88.31 86 TRP A O 1
ATOM 643 N N . ILE A 1 87 ? 6.958 3.793 1.353 1.00 88.25 87 ILE A N 1
ATOM 644 C CA . ILE A 1 87 ? 7.548 3.298 0.101 1.00 88.25 87 ILE A CA 1
ATOM 645 C C . ILE A 1 87 ? 8.260 4.438 -0.638 1.00 88.25 87 ILE A C 1
ATOM 647 O O . ILE A 1 87 ? 9.369 4.251 -1.146 1.00 88.25 87 ILE A O 1
ATOM 651 N N . GLN A 1 88 ? 7.675 5.638 -0.657 1.00 86.94 88 GLN A N 1
ATOM 652 C CA . GLN A 1 88 ? 8.289 6.801 -1.291 1.00 86.94 88 GLN A CA 1
ATOM 653 C C . GLN A 1 88 ? 9.613 7.187 -0.615 1.00 86.94 88 GLN A C 1
ATOM 655 O O . GLN A 1 88 ? 10.584 7.468 -1.318 1.00 86.94 88 GLN A O 1
ATOM 660 N N . MET A 1 89 ? 9.681 7.152 0.720 1.00 87.62 89 MET A N 1
ATOM 661 C CA . MET A 1 89 ? 10.923 7.377 1.471 1.00 87.62 89 MET A CA 1
ATOM 662 C C . MET A 1 89 ? 11.947 6.259 1.245 1.00 87.62 89 MET A C 1
ATOM 664 O O . MET A 1 89 ? 13.120 6.542 1.009 1.00 87.62 89 MET A O 1
ATOM 668 N N . ALA A 1 90 ? 11.520 4.995 1.254 1.00 85.19 90 ALA A N 1
ATOM 669 C CA . ALA A 1 90 ? 12.397 3.851 1.002 1.00 85.19 90 ALA A CA 1
ATOM 670 C C . ALA A 1 90 ? 13.035 3.904 -0.396 1.00 85.19 90 ALA A C 1
ATOM 672 O O . ALA A 1 90 ? 14.234 3.655 -0.545 1.00 85.19 90 ALA A O 1
ATOM 673 N N . THR A 1 91 ? 12.256 4.329 -1.396 1.00 84.81 91 THR A N 1
ATOM 674 C CA . THR A 1 91 ? 12.726 4.544 -2.771 1.00 84.81 91 THR A CA 1
ATOM 675 C C . THR A 1 91 ? 13.797 5.637 -2.829 1.00 84.81 91 THR A C 1
ATOM 677 O O . THR A 1 91 ? 14.794 5.483 -3.532 1.00 84.81 91 THR A O 1
ATOM 680 N N . LEU A 1 92 ? 13.643 6.720 -2.055 1.00 82.81 92 LEU A N 1
ATOM 681 C CA . LEU A 1 92 ? 14.650 7.788 -1.971 1.00 82.81 92 LEU A CA 1
ATOM 682 C C . LEU A 1 92 ? 15.963 7.310 -1.336 1.00 82.81 92 LEU A C 1
ATOM 684 O O . LEU A 1 92 ? 17.031 7.796 -1.704 1.00 82.81 92 LEU A O 1
ATOM 688 N N . TRP A 1 93 ? 15.900 6.345 -0.417 1.00 85.31 93 TRP A N 1
ATOM 689 C CA . TRP A 1 93 ? 17.084 5.722 0.182 1.00 85.31 93 TRP A CA 1
ATOM 690 C C . TRP A 1 93 ? 17.689 4.586 -0.651 1.00 85.31 93 TRP A C 1
ATOM 692 O O . TRP A 1 93 ? 18.728 4.048 -0.270 1.00 85.31 93 TRP A O 1
ATOM 702 N N . GLY A 1 94 ? 17.085 4.228 -1.789 1.00 77.88 94 GLY A N 1
ATOM 703 C CA . GLY A 1 94 ? 17.597 3.182 -2.678 1.00 77.88 94 GLY A CA 1
ATOM 704 C C . GLY A 1 94 ? 17.605 1.787 -2.046 1.00 77.88 94 GLY A C 1
ATOM 705 O O . GLY A 1 94 ? 18.391 0.935 -2.460 1.00 77.88 94 GLY A O 1
ATOM 706 N N . MET A 1 95 ? 16.771 1.561 -1.026 1.00 74.81 95 MET A N 1
ATOM 707 C CA . MET A 1 95 ? 16.611 0.252 -0.401 1.00 74.81 95 MET A CA 1
ATOM 708 C C . MET A 1 95 ? 15.501 -0.524 -1.125 1.00 74.81 95 MET A C 1
ATOM 710 O O . MET A 1 95 ? 14.406 0.021 -1.276 1.00 74.81 95 MET A O 1
ATOM 714 N N . PRO A 1 96 ? 15.742 -1.779 -1.547 1.00 73.75 96 PRO A N 1
ATOM 715 C CA . PRO A 1 96 ? 14.699 -2.623 -2.117 1.00 73.75 96 PRO A CA 1
ATOM 716 C C . PRO A 1 96 ? 13.736 -3.045 -1.000 1.00 73.75 96 PRO A C 1
ATOM 718 O O . PRO A 1 96 ? 14.111 -3.796 -0.098 1.00 73.75 96 PRO A O 1
ATOM 721 N N . VAL A 1 97 ? 12.505 -2.529 -1.024 1.00 77.75 97 VAL A N 1
ATOM 722 C CA . VAL A 1 97 ? 11.466 -2.836 -0.028 1.00 77.75 97 VAL A CA 1
ATOM 723 C C . VAL A 1 97 ? 10.219 -3.349 -0.739 1.00 77.75 97 VAL A C 1
ATOM 725 O O . VAL A 1 97 ? 9.767 -2.762 -1.721 1.00 77.75 97 VAL A O 1
ATOM 728 N N . SER A 1 98 ? 9.648 -4.442 -0.232 1.00 82.31 98 SER A N 1
ATOM 729 C CA . SER A 1 98 ? 8.411 -5.020 -0.758 1.00 82.31 98 SER A CA 1
ATOM 730 C C . SER A 1 98 ? 7.204 -4.157 -0.390 1.00 82.31 98 SER A C 1
ATOM 732 O O . SER A 1 98 ? 6.960 -3.864 0.783 1.00 82.31 98 SER A O 1
ATOM 734 N N . SER A 1 99 ? 6.395 -3.794 -1.387 1.00 82.19 99 SER A N 1
ATOM 735 C CA . SER A 1 99 ? 5.145 -3.054 -1.175 1.00 82.19 99 SER A CA 1
ATOM 736 C C . SER A 1 99 ? 4.126 -3.849 -0.349 1.00 82.19 99 SER A C 1
ATOM 738 O O . SER A 1 99 ? 3.313 -3.251 0.351 1.00 82.19 99 SER A O 1
ATOM 740 N N . THR A 1 100 ? 4.184 -5.186 -0.389 1.00 85.12 100 THR A N 1
ATOM 741 C CA . THR A 1 100 ? 3.245 -6.048 0.352 1.00 85.12 100 THR A CA 1
ATOM 742 C C . THR A 1 100 ? 3.488 -5.943 1.855 1.00 85.12 100 THR A C 1
ATOM 744 O O . THR A 1 100 ? 2.549 -5.698 2.609 1.00 85.12 100 THR A O 1
ATOM 747 N N . ASP A 1 101 ? 4.750 -6.011 2.281 1.00 84.94 101 ASP A N 1
ATOM 748 C CA . ASP A 1 101 ? 5.117 -5.932 3.700 1.00 84.94 101 ASP A CA 1
ATOM 749 C C . ASP A 1 101 ? 4.794 -4.550 4.287 1.00 84.94 101 ASP A C 1
ATOM 751 O O . ASP A 1 101 ? 4.330 -4.434 5.421 1.00 84.94 101 ASP A O 1
ATOM 755 N N . ALA A 1 102 ? 4.968 -3.490 3.488 1.00 88.62 102 ALA A N 1
ATOM 756 C CA . ALA A 1 102 ? 4.626 -2.130 3.892 1.00 88.62 102 ALA A CA 1
ATOM 757 C C . ALA A 1 102 ? 3.114 -1.947 4.124 1.00 88.62 102 ALA A C 1
ATOM 759 O O . ALA A 1 102 ? 2.714 -1.300 5.095 1.00 88.62 102 ALA A O 1
ATOM 760 N N . ILE A 1 103 ? 2.268 -2.505 3.248 1.00 88.00 103 ILE A N 1
ATOM 761 C CA . ILE A 1 103 ? 0.803 -2.429 3.373 1.00 88.00 103 ILE A CA 1
ATOM 762 C C . ILE A 1 103 ? 0.311 -3.279 4.551 1.00 88.00 103 ILE A C 1
ATOM 764 O O . ILE A 1 103 ? -0.475 -2.784 5.356 1.00 88.00 103 ILE A O 1
ATOM 768 N N . VAL A 1 104 ? 0.798 -4.516 4.700 1.00 87.25 104 VAL A N 1
ATOM 769 C CA . VAL A 1 104 ? 0.391 -5.401 5.808 1.00 87.25 104 VAL A CA 1
ATOM 770 C C . VAL A 1 104 ? 0.768 -4.789 7.161 1.00 87.25 104 VAL A C 1
ATOM 772 O O . VAL A 1 104 ? -0.095 -4.657 8.027 1.00 87.25 104 VAL A O 1
ATOM 775 N N . GLY A 1 105 ? 2.004 -4.303 7.325 1.00 87.25 105 GLY A N 1
ATOM 776 C CA . GLY A 1 105 ? 2.445 -3.709 8.593 1.00 87.25 105 GLY A CA 1
ATOM 777 C C . GLY A 1 105 ? 1.698 -2.421 8.973 1.00 87.25 105 GLY A C 1
ATOM 778 O O . GLY A 1 105 ? 1.369 -2.202 10.142 1.00 87.25 105 GLY A O 1
ATOM 779 N N . THR A 1 106 ? 1.369 -1.564 7.998 1.00 89.50 106 THR A N 1
ATOM 780 C CA . THR A 1 106 ? 0.540 -0.370 8.269 1.00 89.50 106 THR A CA 1
ATOM 781 C C . THR A 1 106 ? -0.909 -0.735 8.593 1.00 89.50 106 THR A C 1
ATOM 783 O O . THR A 1 106 ? -1.532 -0.072 9.426 1.00 89.50 106 THR A O 1
ATOM 786 N N . MET A 1 107 ? -1.434 -1.808 8.002 1.00 86.62 107 MET A N 1
ATOM 787 C CA . MET A 1 107 ? -2.781 -2.302 8.273 1.00 86.62 107 MET A CA 1
ATOM 788 C C . MET A 1 107 ? -2.916 -2.917 9.672 1.00 86.62 107 MET A C 1
ATOM 790 O O . MET A 1 107 ? -3.878 -2.600 10.373 1.00 86.62 107 MET A O 1
ATOM 794 N N . GLU A 1 108 ? -1.935 -3.705 10.121 1.00 86.25 108 GLU A N 1
ATOM 795 C CA . GLU A 1 108 ? -1.878 -4.226 11.497 1.00 86.25 108 GLU A CA 1
ATOM 796 C C . GLU A 1 108 ? -1.861 -3.091 12.532 1.00 86.25 108 GLU A C 1
ATOM 798 O O . GLU A 1 108 ? -2.629 -3.098 13.496 1.00 86.25 108 GLU A O 1
ATOM 803 N N . SER A 1 109 ? -1.043 -2.060 12.295 1.00 86.50 109 SER A N 1
ATOM 804 C CA . SER A 1 109 ? -0.987 -0.865 13.148 1.00 86.50 109 SER A CA 1
ATOM 805 C C . SER A 1 109 ? -2.332 -0.122 13.210 1.00 86.50 109 SER A C 1
ATOM 807 O O . SER A 1 109 ? -2.791 0.285 14.286 1.00 86.50 109 SER A O 1
ATOM 809 N N . CYS A 1 110 ? -3.015 0.012 12.068 1.00 86.44 110 CYS A N 1
ATOM 810 C CA . CYS A 1 110 ? -4.350 0.607 12.011 1.00 86.4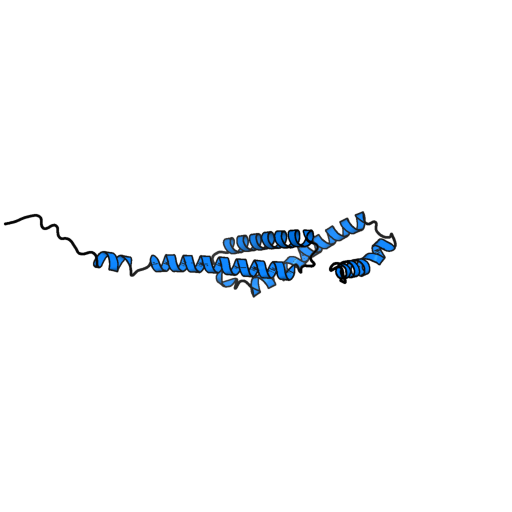4 110 CYS A CA 1
ATOM 811 C C . CYS A 1 110 ? -5.374 -0.221 12.803 1.00 86.44 110 CYS A C 1
ATOM 813 O O . CYS A 1 110 ? -6.122 0.342 13.606 1.00 86.44 110 CYS A O 1
ATOM 815 N N . ALA A 1 111 ? -5.365 -1.549 12.649 1.00 83.06 111 ALA A N 1
ATOM 816 C CA . ALA A 1 111 ? -6.259 -2.447 13.376 1.00 83.06 111 ALA A CA 1
ATOM 817 C C . ALA A 1 111 ? -6.066 -2.337 14.899 1.00 83.06 111 ALA A C 1
ATOM 819 O O . ALA A 1 111 ? -7.043 -2.150 15.626 1.00 83.06 111 ALA A O 1
ATOM 820 N N . LEU A 1 112 ? -4.818 -2.351 15.379 1.00 82.44 112 LEU A N 1
ATOM 821 C CA . LEU A 1 112 ? -4.500 -2.168 16.802 1.00 82.44 112 LEU A CA 1
ATOM 822 C C . LEU A 1 112 ? -5.002 -0.822 17.338 1.00 82.44 112 LEU A C 1
ATOM 824 O O . LEU A 1 112 ? -5.584 -0.755 18.422 1.00 82.44 112 LEU A O 1
ATOM 828 N N . THR A 1 113 ? -4.828 0.248 16.562 1.00 83.56 113 THR A N 1
ATOM 829 C CA . THR A 1 113 ? -5.277 1.590 16.956 1.00 83.56 113 THR A CA 1
ATOM 830 C C . THR A 1 113 ? -6.801 1.650 17.079 1.00 83.56 113 THR A C 1
ATOM 832 O O . THR A 1 113 ? -7.319 2.219 18.040 1.00 83.56 113 THR A O 1
ATOM 835 N N . LEU A 1 114 ? -7.531 1.035 16.146 1.00 79.44 114 LEU A N 1
ATOM 836 C CA . LEU A 1 114 ? -8.995 0.993 16.167 1.00 79.44 114 LEU A CA 1
ATOM 837 C C . LEU A 1 114 ? -9.546 0.146 17.322 1.00 79.44 114 LEU A C 1
ATOM 839 O O . LEU A 1 114 ? -10.534 0.540 17.948 1.00 79.44 114 LEU A O 1
ATOM 843 N N . LEU A 1 115 ? -8.902 -0.980 17.639 1.00 76.50 115 LEU A N 1
ATOM 844 C CA . LEU A 1 115 ? -9.271 -1.814 18.787 1.00 76.50 115 LEU A CA 1
ATOM 845 C C . LEU A 1 115 ? -9.065 -1.061 20.107 1.00 76.50 115 LEU A C 1
ATOM 847 O O . LEU A 1 115 ? -9.980 -1.010 20.926 1.00 76.50 115 LEU A O 1
ATOM 851 N N . ASN A 1 116 ? -7.937 -0.359 20.255 1.00 77.62 116 ASN A N 1
ATOM 852 C CA . ASN A 1 116 ? -7.668 0.464 21.434 1.00 77.62 116 ASN A CA 1
ATOM 853 C C . ASN A 1 116 ? -8.734 1.560 21.644 1.00 77.62 116 ASN A C 1
ATOM 855 O O . ASN A 1 116 ? -9.150 1.816 22.772 1.00 77.62 116 ASN A O 1
ATOM 859 N N . GLN A 1 117 ? -9.236 2.187 20.572 1.00 71.56 117 GLN A N 1
ATOM 860 C CA . GLN A 1 117 ? -10.331 3.165 20.682 1.00 71.56 117 GLN A CA 1
ATOM 861 C C . GLN A 1 117 ? -11.654 2.523 21.132 1.00 71.56 117 GLN A C 1
ATOM 863 O O . GLN A 1 117 ? -12.425 3.156 21.857 1.00 71.56 117 GLN A O 1
ATOM 868 N N . ARG A 1 118 ? -11.930 1.266 20.747 1.00 66.69 118 ARG A N 1
ATOM 869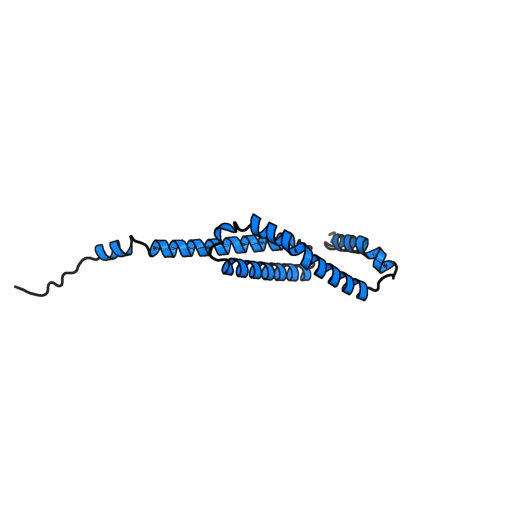 C CA . ARG A 1 118 ? -13.109 0.537 21.246 1.00 66.69 118 ARG A CA 1
ATOM 870 C C . ARG A 1 118 ? -12.981 0.172 22.717 1.00 66.69 118 ARG A C 1
ATOM 872 O O . ARG A 1 118 ? -13.988 0.261 23.414 1.00 66.69 118 ARG A O 1
ATOM 879 N N . ASP A 1 119 ? -11.803 -0.227 23.181 1.00 66.06 119 ASP A N 1
ATOM 880 C CA . ASP A 1 119 ? -11.608 -0.587 24.590 1.00 66.06 119 ASP A CA 1
ATOM 881 C C . ASP A 1 119 ? -11.764 0.637 25.495 1.00 66.06 119 ASP A C 1
ATOM 883 O O . ASP A 1 119 ? -12.505 0.582 26.473 1.00 66.06 119 ASP A O 1
ATOM 887 N N . LEU A 1 120 ? -11.230 1.793 25.085 1.00 62.72 120 LEU A N 1
ATOM 888 C CA . LEU A 1 120 ? -11.478 3.063 25.775 1.00 62.72 120 LEU A CA 1
ATOM 889 C C . LEU A 1 120 ? -12.961 3.468 25.758 1.00 62.72 120 LEU A C 1
ATOM 891 O O . LEU A 1 120 ? -13.469 4.008 26.740 1.00 62.72 120 LEU A O 1
ATOM 895 N N . ALA A 1 121 ? -13.680 3.202 24.665 1.00 63.78 121 ALA A N 1
ATOM 896 C CA . ALA A 1 121 ? -15.116 3.467 24.588 1.00 63.78 121 ALA A CA 1
ATOM 897 C C . ALA A 1 121 ? -15.940 2.517 25.479 1.00 63.78 121 ALA A C 1
ATOM 899 O O . ALA A 1 121 ? -16.913 2.949 26.099 1.00 63.78 121 ALA A O 1
ATOM 900 N N . LYS A 1 122 ? -15.545 1.241 25.577 1.00 59.97 122 LYS A N 1
ATOM 901 C CA . LYS A 1 122 ? -16.170 0.257 26.473 1.00 59.97 122 LYS A CA 1
ATOM 902 C C . LYS A 1 122 ? -15.897 0.576 27.941 1.00 59.97 122 LYS A C 1
ATOM 904 O O . LYS A 1 122 ? -16.825 0.485 28.740 1.00 59.97 122 LYS A O 1
ATOM 909 N N . ASP A 1 123 ? -14.683 1.005 28.279 1.00 61.53 123 ASP A N 1
ATOM 910 C CA . ASP A 1 123 ? -14.329 1.421 29.639 1.00 61.53 123 ASP A CA 1
ATOM 911 C C . ASP A 1 123 ? -15.039 2.714 30.053 1.00 61.53 123 ASP A C 1
ATOM 913 O O . ASP A 1 123 ? -15.527 2.833 31.175 1.00 61.53 123 ASP A O 1
ATOM 917 N N . ASN A 1 124 ? -15.204 3.671 29.135 1.00 61.72 124 ASN A N 1
ATOM 918 C CA . ASN A 1 124 ? -16.013 4.858 29.416 1.00 61.72 124 ASN A CA 1
ATOM 919 C C . ASN A 1 124 ? -17.495 4.523 29.631 1.00 61.72 124 ASN A C 1
ATOM 921 O O . ASN A 1 124 ? -18.146 5.147 30.470 1.00 61.72 124 ASN A O 1
ATOM 925 N N . TYR A 1 125 ? -18.033 3.538 28.907 1.00 56.50 125 TYR A N 1
ATOM 926 C CA . TYR A 1 125 ? -19.400 3.069 29.128 1.00 56.50 125 TYR A CA 1
ATOM 927 C C . TYR A 1 125 ? -19.530 2.311 30.463 1.00 56.50 125 TYR A C 1
ATOM 929 O O . TYR A 1 125 ? -20.467 2.567 31.215 1.00 56.50 125 TYR A O 1
ATOM 937 N N . SER A 1 126 ? -18.567 1.453 30.820 1.00 52.62 126 SER A N 1
ATOM 938 C CA . SER A 1 126 ? -18.579 0.690 32.080 1.00 52.62 126 SER A CA 1
ATOM 939 C C . SER A 1 126 ? -18.363 1.560 33.329 1.00 52.62 126 SER A C 1
ATOM 941 O O . SER A 1 126 ? -18.904 1.254 34.390 1.00 52.62 126 SER A O 1
ATOM 943 N N . VAL A 1 127 ? -17.644 2.682 33.214 1.00 57.66 127 VAL A N 1
ATOM 944 C CA . VAL A 1 127 ? -17.532 3.699 34.278 1.00 57.66 127 VAL A CA 1
ATOM 945 C C . VAL A 1 127 ? -18.805 4.550 34.398 1.00 57.66 127 VAL A C 1
ATOM 947 O O . VAL A 1 127 ? -19.128 5.013 35.496 1.00 57.66 127 VAL A O 1
ATOM 950 N N . SER A 1 128 ? -19.553 4.738 33.305 1.00 58.19 128 SER A N 1
ATOM 951 C CA . SER A 1 128 ? -20.846 5.440 33.322 1.00 58.19 128 SER A CA 1
ATOM 952 C C . SER A 1 128 ? -21.981 4.586 33.899 1.00 58.19 128 SER A C 1
ATOM 954 O O . SER A 1 128 ? -22.880 5.120 34.552 1.00 58.19 128 SER A O 1
ATOM 956 N N . ASP A 1 129 ? -21.937 3.265 33.705 1.00 58.00 129 ASP A N 1
ATOM 957 C CA . ASP A 1 129 ? -23.026 2.359 34.065 1.00 58.00 129 ASP A CA 1
ATOM 958 C C . ASP A 1 129 ? -22.811 1.707 35.457 1.00 58.00 129 ASP A C 1
ATOM 960 O O . ASP A 1 129 ? -22.086 0.732 35.644 1.00 58.00 129 ASP A O 1
ATOM 964 N N . SER A 1 130 ? -23.520 2.242 36.458 1.00 58.62 130 SER A N 1
ATOM 965 C CA . SER A 1 130 ? -24.238 1.504 37.526 1.00 58.62 130 SER A CA 1
ATOM 966 C C . SER A 1 130 ? -23.708 1.324 38.973 1.00 58.62 130 SER A C 1
ATOM 968 O O . SER A 1 130 ? -24.561 1.241 39.858 1.00 58.62 130 SER A O 1
ATOM 970 N N . SER A 1 131 ? -22.414 1.338 39.336 1.00 55.88 131 SER A N 1
ATOM 971 C CA . SER A 1 131 ? -22.022 0.962 40.735 1.00 55.88 131 SER A CA 1
ATOM 972 C C . SER A 1 131 ? -21.234 2.004 41.554 1.00 55.88 131 SER A C 1
ATOM 974 O O . SER A 1 131 ? -21.412 2.118 42.771 1.00 55.88 131 SER A O 1
ATOM 976 N N . CYS A 1 132 ? -20.382 2.815 40.921 1.00 54.78 132 CYS A N 1
ATOM 977 C CA . CYS A 1 132 ? -19.440 3.677 41.653 1.00 54.78 132 CYS A CA 1
ATOM 978 C C . CYS A 1 132 ? -20.037 5.032 42.081 1.00 54.78 132 CYS A C 1
ATOM 980 O O . CYS A 1 132 ? -19.783 5.492 43.194 1.00 54.78 132 CYS A O 1
ATOM 982 N N . LEU A 1 133 ? -20.892 5.649 41.259 1.00 59.25 133 LEU A N 1
ATOM 983 C CA . LEU A 1 133 ? -21.542 6.927 41.598 1.00 59.25 133 LEU A CA 1
ATOM 984 C C . LEU A 1 133 ? -22.642 6.785 42.663 1.00 59.25 133 LEU A C 1
ATOM 986 O O . LEU A 1 133 ? -22.885 7.718 43.430 1.00 59.25 133 LEU A O 1
ATOM 990 N N . SER A 1 134 ? -23.276 5.614 42.756 1.00 55.62 134 SER A N 1
ATOM 991 C CA . SER A 1 134 ? -24.263 5.295 43.793 1.00 55.62 134 SER A CA 1
ATOM 992 C C . SER A 1 134 ? -23.600 4.947 45.134 1.00 55.62 134 SER A C 1
ATOM 994 O O . SER A 1 134 ? -24.080 5.393 46.174 1.00 55.62 134 SER A O 1
ATOM 996 N N . ARG A 1 135 ? -22.453 4.248 45.138 1.00 58.25 135 ARG A N 1
ATOM 997 C CA . ARG A 1 135 ? -21.669 3.978 46.361 1.00 58.25 135 ARG A CA 1
ATOM 998 C C . ARG A 1 135 ? -20.984 5.223 46.927 1.00 58.25 135 ARG A C 1
ATOM 1000 O O . ARG A 1 135 ? -21.037 5.427 48.132 1.00 58.25 135 ARG A O 1
ATOM 1007 N N . VAL A 1 136 ? -20.437 6.107 46.092 1.00 60.44 136 VAL A N 1
ATOM 1008 C CA . VAL A 1 136 ? -19.851 7.379 46.564 1.00 60.44 136 VAL A CA 1
ATOM 1009 C C . VAL A 1 136 ? -20.919 8.316 47.144 1.00 60.44 136 VAL A C 1
ATOM 1011 O O . VAL A 1 136 ? -20.699 8.904 48.202 1.00 60.44 136 VAL A O 1
ATOM 1014 N N . LYS A 1 137 ? -22.113 8.398 46.536 1.00 58.09 137 LYS A N 1
ATOM 1015 C CA . LYS A 1 137 ? -23.237 9.174 47.101 1.00 58.09 137 LYS A CA 1
ATOM 1016 C C . LYS A 1 137 ? -23.778 8.607 48.418 1.00 58.09 137 LYS A C 1
ATOM 1018 O O . LYS A 1 137 ? -24.325 9.373 49.205 1.00 58.09 137 LYS A O 1
ATOM 1023 N N . ASN A 1 138 ? -23.633 7.302 48.665 1.00 57.72 138 ASN A N 1
ATOM 1024 C CA . ASN A 1 138 ? -24.127 6.647 49.882 1.00 57.72 138 ASN A CA 1
ATOM 1025 C C . ASN A 1 138 ? -23.053 6.468 50.975 1.00 57.72 138 ASN A C 1
ATOM 1027 O O . ASN A 1 138 ? -23.386 6.110 52.101 1.00 57.72 138 ASN A O 1
ATOM 1031 N N . SER A 1 139 ? -21.779 6.719 50.656 1.00 57.78 139 SER A N 1
ATOM 1032 C CA . SER A 1 139 ? -20.646 6.677 51.596 1.00 57.78 139 SER A CA 1
ATOM 1033 C C . SER A 1 139 ? -20.137 8.058 52.018 1.00 57.78 139 SER A C 1
ATOM 1035 O O . SER A 1 139 ? -19.251 8.135 52.866 1.00 57.78 139 SER A O 1
ATOM 1037 N N . ALA A 1 140 ? -20.687 9.152 51.484 1.00 54.84 140 ALA A N 1
ATOM 1038 C CA . ALA A 1 140 ? -20.451 10.472 52.055 1.00 54.84 140 ALA A CA 1
ATOM 1039 C C . ALA A 1 140 ? -21.156 10.557 53.427 1.00 54.84 140 ALA A C 1
ATOM 1041 O O . ALA A 1 140 ? -22.369 10.323 53.487 1.00 54.84 140 ALA A O 1
ATOM 1042 N N . PRO A 1 141 ? -20.446 10.864 54.532 1.00 55.75 141 PRO A N 1
ATOM 1043 C CA . PRO A 1 141 ? -21.084 11.076 55.821 1.00 55.75 141 PRO A CA 1
ATOM 1044 C C . PRO A 1 141 ? -22.106 12.199 55.668 1.00 55.75 141 PRO A C 1
ATOM 1046 O O . PRO A 1 141 ? -21.780 13.319 55.277 1.00 55.75 141 PRO A O 1
ATOM 1049 N N . ARG A 1 142 ? -23.367 11.864 55.935 1.00 55.97 142 ARG A N 1
ATOM 1050 C CA . ARG A 1 142 ? -24.473 12.810 55.989 1.00 55.97 142 ARG A CA 1
ATOM 1051 C C . ARG A 1 142 ? -24.230 13.688 57.216 1.00 55.97 142 ARG A C 1
ATOM 1053 O O . ARG A 1 142 ? -24.666 13.334 58.307 1.00 55.97 142 ARG A O 1
ATOM 1060 N N . PHE A 1 143 ? -23.469 14.770 57.041 1.00 57.31 143 PHE A N 1
ATOM 1061 C CA . PHE A 1 143 ? -23.432 15.878 57.989 1.00 57.31 143 PHE A CA 1
ATOM 1062 C C . PHE A 1 143 ? -24.869 16.386 58.065 1.00 57.31 143 PHE A C 1
ATOM 1064 O O . PHE A 1 143 ? -25.366 17.022 57.139 1.00 57.31 143 PHE A O 1
ATOM 1071 N N . LYS A 1 144 ? -25.583 15.945 59.103 1.00 52.06 144 LYS A N 1
ATOM 1072 C CA . LYS A 1 144 ? -26.828 16.577 59.497 1.00 52.06 144 LYS A CA 1
ATOM 1073 C C . LYS A 1 144 ? -26.458 17.993 59.901 1.00 52.06 144 LYS A C 1
ATOM 1075 O O . LYS A 1 144 ? -25.530 18.200 60.680 1.00 52.06 144 LYS A O 1
ATOM 1080 N N . ASP A 1 145 ? -27.171 18.937 59.314 1.00 56.78 145 ASP A N 1
ATOM 1081 C CA . ASP A 1 145 ? -27.275 20.281 59.836 1.00 56.78 145 ASP A CA 1
ATOM 1082 C C . ASP A 1 145 ? -27.942 20.174 61.212 1.00 56.78 145 ASP A C 1
ATOM 1084 O O . ASP A 1 145 ? -29.166 20.193 61.331 1.00 56.78 145 ASP A O 1
ATOM 1088 N N . ASP A 1 146 ? -27.129 20.012 62.254 1.00 50.66 146 ASP A N 1
ATOM 1089 C CA . ASP A 1 146 ? -27.540 20.189 63.643 1.00 50.66 146 ASP A CA 1
ATOM 1090 C C . ASP A 1 146 ? -27.543 21.698 63.935 1.00 50.66 146 ASP A C 1
ATOM 1092 O O . ASP A 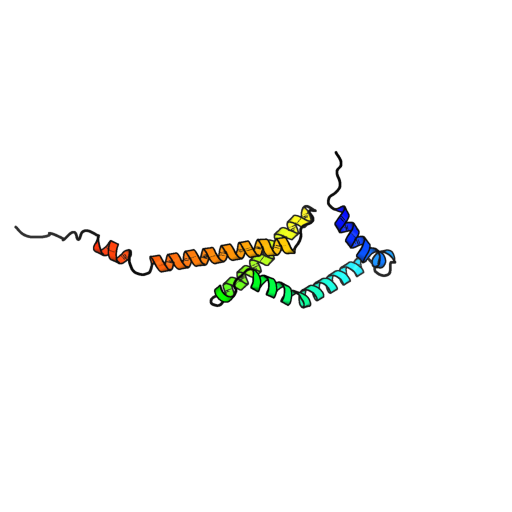1 146 ? -26.789 22.218 64.759 1.00 50.66 146 ASP A O 1
ATOM 1096 N N . ALA A 1 147 ? -28.359 22.435 63.183 1.00 64.06 147 ALA A N 1
ATOM 1097 C CA . ALA A 1 147 ? -28.877 23.687 63.690 1.00 64.06 147 ALA A CA 1
ATOM 1098 C C . ALA A 1 147 ? -30.009 23.337 64.665 1.00 64.06 147 ALA A C 1
ATOM 1100 O O . ALA A 1 147 ? -30.886 22.548 64.329 1.00 64.06 147 ALA A O 1
ATOM 1101 N N . GLU A 1 148 ? -29.991 23.990 65.824 1.00 48.56 148 GLU A N 1
ATOM 1102 C CA . GLU A 1 148 ? -31.108 24.150 66.761 1.00 48.56 148 GLU A CA 1
ATOM 1103 C C . GLU A 1 148 ? -31.298 23.127 67.909 1.00 48.56 148 GLU A C 1
ATOM 1105 O O . GLU A 1 148 ? -31.603 21.955 67.717 1.00 48.56 148 GLU A O 1
ATOM 1110 N N . LEU A 1 149 ? -31.270 23.717 69.119 1.00 50.91 149 LEU A N 1
ATOM 1111 C CA . LEU A 1 149 ? -32.085 23.458 70.320 1.00 50.91 149 LEU A CA 1
ATOM 1112 C C . LEU A 1 149 ? -31.445 22.754 71.538 1.00 50.91 149 LEU A C 1
ATOM 1114 O O . LEU A 1 149 ? -31.427 21.531 71.649 1.00 50.91 149 LEU A O 1
ATOM 1118 N N . ASN A 1 150 ? -31.163 23.637 72.515 1.00 41.47 150 ASN A N 1
ATOM 1119 C CA . ASN A 1 150 ? -31.060 23.503 73.980 1.00 41.47 150 ASN A CA 1
ATOM 1120 C C . ASN A 1 150 ? -29.677 23.262 74.600 1.00 41.47 150 ASN A C 1
ATOM 1122 O O . ASN A 1 150 ? -29.226 22.100 74.663 1.00 41.47 150 ASN A O 1
#

Foldseek 3Di:
DDPPDPQPPVVVVCCVVCVVVPVVVVDDPVRVVVVVVVVVVVCCVVPVVVVCVVLCVPQDVVVVCPVPVPLVVVLLVVLVVQLVVVVVVCVVVVHDDDSVVSSNVSSNVSRVVVVVVVVVVVVVVVVVDDDDVVVVVVPDPPPPPPDDDD

Radius of gyration: 29.26 Å; chains: 1; bounding box: 68×36×106 Å